Protein AF-A0A0A0B5K7-F1 (afdb_monomer)

Sequence (157 aa):
EVAATLAGAPSGGAPVLGRLDVALADTRVRDAVLVSLVPGPQDLPERSLREAPGATDALVAEAVAGIVDQHRGVVPPPGLTAAHVTVLERVVGHGRRGAQAPACTLLALLAWWQADGARAGLLLERALTEDPDHRLARILDRTLAVAMPPGWVRRAG

pLDDT: mean 85.67, std 14.5, range [34.53, 98.19]

Foldseek 3Di:
DDPDDPPPDPPPPLVVLAVVLVQLVDPLLLLLLLLQQFDDDNCLSVCSVPDDPPPCVVVSVLRVCCWAAQVNDDQRDVVSLVSLLVSLVVSLVSYDQLRNLSSLLSNLSSCQSNVNLVSSQVSLVSSCVNPVPSPSSVVVNVCVVVPRGINPVSNVD

Structure (mmCIF, N/CA/C/O backbone):
data_AF-A0A0A0B5K7-F1
#
_entry.id   AF-A0A0A0B5K7-F1
#
loop_
_atom_site.group_PDB
_atom_site.id
_atom_site.type_symbol
_atom_site.label_atom_id
_atom_site.label_alt_id
_atom_site.label_comp_id
_atom_site.label_asym_id
_atom_site.label_entity_id
_atom_site.label_seq_id
_atom_site.pdbx_PDB_ins_code
_atom_site.Cartn_x
_atom_site.Cartn_y
_atom_site.Cartn_z
_atom_site.occupancy
_atom_site.B_iso_or_equiv
_atom_site.auth_seq_id
_atom_site.auth_comp_id
_atom_site.auth_asym_id
_atom_site.auth_atom_id
_atom_site.pdbx_PDB_model_num
ATOM 1 N N . GLU A 1 1 ? 30.903 -7.386 -2.330 1.00 39.19 1 GLU A N 1
ATOM 2 C CA . GLU A 1 1 ? 30.757 -7.996 -0.997 1.00 39.19 1 GLU A CA 1
ATOM 3 C C . GLU A 1 1 ? 30.245 -6.942 -0.019 1.00 39.19 1 GLU A C 1
ATOM 5 O O . GLU A 1 1 ? 31.047 -6.202 0.517 1.00 39.19 1 GLU A O 1
ATOM 10 N N . VAL A 1 2 ? 28.921 -6.806 0.136 1.00 34.53 2 VAL A N 1
ATOM 11 C CA . VAL A 1 2 ? 28.288 -6.140 1.295 1.00 34.53 2 VAL A CA 1
ATOM 12 C C . VAL A 1 2 ? 26.911 -6.784 1.486 1.00 34.53 2 VAL A C 1
ATOM 14 O O . VAL A 1 2 ? 25.894 -6.305 0.995 1.00 34.53 2 VAL A O 1
ATOM 17 N N . ALA A 1 3 ? 26.910 -7.933 2.154 1.00 37.84 3 ALA A N 1
ATOM 18 C CA . ALA A 1 3 ? 25.731 -8.586 2.709 1.00 37.84 3 ALA A CA 1
ATOM 19 C C . ALA A 1 3 ? 25.881 -8.566 4.237 1.00 37.84 3 ALA A C 1
ATOM 21 O O . ALA A 1 3 ? 26.281 -9.553 4.837 1.00 37.84 3 ALA A O 1
ATOM 22 N N . ALA A 1 4 ? 25.658 -7.402 4.845 1.00 37.59 4 ALA A N 1
ATOM 23 C CA . ALA A 1 4 ? 25.545 -7.193 6.291 1.00 37.59 4 ALA A CA 1
ATOM 24 C C . ALA A 1 4 ? 25.114 -5.729 6.474 1.00 37.59 4 ALA A C 1
ATOM 26 O O . ALA A 1 4 ? 25.887 -4.817 6.215 1.00 37.59 4 ALA A O 1
ATOM 27 N N . THR A 1 5 ? 23.868 -5.404 6.813 1.00 36.66 5 THR A N 1
ATOM 28 C CA . THR A 1 5 ? 23.357 -5.521 8.182 1.00 36.66 5 THR A CA 1
ATOM 29 C C . THR A 1 5 ? 21.830 -5.353 8.152 1.00 36.66 5 THR A C 1
ATOM 31 O O . THR A 1 5 ? 21.328 -4.237 8.150 1.00 36.66 5 THR A O 1
ATOM 34 N N . LEU A 1 6 ? 21.076 -6.457 8.152 1.00 41.25 6 LEU A N 1
ATOM 35 C CA . LEU A 1 6 ? 19.679 -6.477 8.635 1.00 41.25 6 LEU A CA 1
ATOM 36 C C . LEU A 1 6 ? 19.605 -7.052 10.066 1.00 41.25 6 LEU A C 1
ATOM 38 O O . LEU A 1 6 ? 18.544 -7.441 10.553 1.00 41.25 6 LEU A O 1
ATOM 42 N N . ALA A 1 7 ? 20.750 -7.108 10.756 1.00 35.59 7 ALA A N 1
ATOM 43 C CA . ALA A 1 7 ? 20.864 -7.539 12.142 1.00 35.59 7 ALA A CA 1
ATOM 44 C C . ALA A 1 7 ? 20.449 -6.393 13.072 1.00 35.59 7 ALA A C 1
ATOM 46 O O . ALA A 1 7 ? 21.265 -5.592 13.517 1.00 35.59 7 ALA A O 1
ATOM 47 N N . GLY A 1 8 ? 19.146 -6.315 13.315 1.00 35.50 8 GLY A N 1
ATOM 48 C CA . GLY A 1 8 ? 18.552 -5.365 14.245 1.00 35.50 8 GLY A CA 1
ATOM 49 C C . GLY A 1 8 ? 17.119 -5.035 13.875 1.00 35.50 8 GLY A C 1
ATOM 50 O O . GLY A 1 8 ? 16.768 -3.863 13.816 1.00 35.50 8 GLY A O 1
ATOM 51 N N . ALA A 1 9 ? 16.280 -6.038 13.591 1.00 42.12 9 ALA A N 1
ATOM 52 C CA . ALA A 1 9 ? 14.846 -5.788 13.556 1.00 42.12 9 ALA A CA 1
ATOM 53 C C . ALA A 1 9 ? 14.468 -5.209 14.926 1.00 42.12 9 ALA A C 1
ATOM 55 O O . ALA A 1 9 ? 14.672 -5.905 15.927 1.00 42.12 9 ALA A O 1
ATOM 56 N N . PRO A 1 10 ? 13.939 -3.975 15.031 1.00 46.66 10 PRO A N 1
ATOM 57 C CA . PRO A 1 10 ? 13.339 -3.568 16.277 1.00 46.66 10 PRO A CA 1
ATOM 58 C C . PRO A 1 10 ? 12.198 -4.557 16.508 1.00 46.66 10 PRO A C 1
ATOM 60 O O . PRO A 1 10 ? 11.175 -4.554 15.818 1.00 46.66 10 PRO A O 1
ATOM 63 N N . SER A 1 11 ? 12.362 -5.435 17.492 1.00 56.41 11 SER A N 1
ATOM 64 C CA . SER A 1 11 ? 11.254 -5.999 18.248 1.00 56.41 11 SER A CA 1
ATOM 65 C C . SER A 1 11 ? 10.593 -4.830 18.975 1.00 56.41 11 SER A C 1
ATOM 67 O O . SER A 1 11 ? 10.721 -4.669 20.186 1.00 56.41 11 SER A O 1
ATOM 69 N N . GLY A 1 12 ? 10.000 -3.917 18.203 1.00 57.38 12 GLY A N 1
ATOM 70 C CA . GLY A 1 12 ? 9.342 -2.740 18.713 1.00 57.38 12 GLY A CA 1
ATOM 71 C C . GLY A 1 12 ? 8.202 -3.242 19.569 1.00 57.38 12 GLY A C 1
ATOM 72 O O . GLY A 1 12 ? 7.264 -3.839 19.046 1.00 57.38 12 GLY A O 1
ATOM 73 N N . GLY A 1 13 ? 8.310 -3.056 20.883 1.00 76.75 13 GLY A N 1
ATOM 74 C CA . GLY A 1 13 ? 7.211 -3.361 21.787 1.00 76.75 13 GLY A CA 1
ATOM 75 C C . GLY A 1 13 ? 5.939 -2.630 21.347 1.00 76.75 13 GLY A C 1
ATOM 76 O O . GLY A 1 13 ? 5.993 -1.692 20.546 1.00 76.75 13 GLY A O 1
ATOM 77 N N . ALA A 1 14 ? 4.794 -3.015 21.912 1.00 80.75 14 ALA A N 1
ATOM 78 C CA . ALA A 1 14 ? 3.488 -2.428 21.594 1.00 80.75 14 ALA A CA 1
ATOM 79 C C . ALA A 1 14 ? 3.472 -0.881 21.437 1.00 80.75 14 ALA A C 1
ATOM 81 O O . ALA A 1 14 ? 2.816 -0.400 20.512 1.00 80.75 14 ALA A O 1
ATOM 82 N N . PRO A 1 15 ? 4.234 -0.076 22.218 1.00 86.81 15 PRO A N 1
ATOM 83 C CA . PRO A 1 15 ? 4.290 1.378 22.024 1.00 86.81 15 PRO A CA 1
ATOM 84 C C . PRO A 1 15 ? 4.892 1.838 20.687 1.00 86.81 15 PRO A C 1
ATOM 86 O O . PRO A 1 15 ? 4.510 2.883 20.164 1.00 86.81 15 PRO A O 1
ATOM 89 N N . VAL A 1 16 ? 5.854 1.102 20.123 1.00 89.31 16 VAL A N 1
ATOM 90 C CA . VAL A 1 16 ? 6.439 1.430 18.812 1.00 89.31 16 VAL A CA 1
ATOM 91 C C . VAL A 1 16 ? 5.417 1.172 17.713 1.00 89.3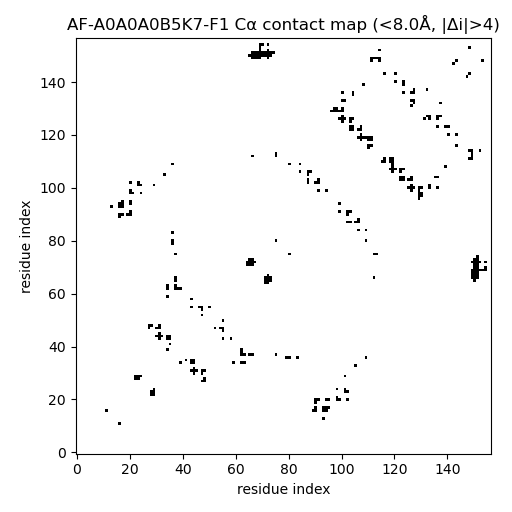1 16 VAL A C 1
ATOM 93 O O . VAL A 1 16 ? 5.182 2.053 16.892 1.00 89.31 16 VAL A O 1
ATOM 96 N N . LEU A 1 17 ? 4.762 0.010 17.742 1.00 88.25 17 LEU A N 1
ATOM 97 C CA . LEU A 1 17 ? 3.738 -0.348 16.759 1.00 88.25 17 LEU A CA 1
ATOM 98 C C . LEU A 1 17 ? 2.548 0.615 16.814 1.00 88.25 17 LEU A C 1
ATOM 100 O O . LEU A 1 17 ? 2.088 1.071 15.774 1.00 88.25 17 LEU A O 1
ATOM 104 N N . GLY A 1 18 ? 2.124 1.018 18.016 1.00 87.62 18 GLY A N 1
ATOM 105 C CA . GLY A 1 18 ? 1.075 2.022 18.181 1.00 87.62 18 GLY A CA 1
ATOM 106 C C . GLY A 1 18 ? 1.459 3.413 17.664 1.00 87.62 18 GLY A C 1
ATOM 107 O O . GLY A 1 18 ? 0.597 4.129 17.164 1.00 87.62 18 GLY A O 1
ATOM 108 N N . ARG A 1 19 ? 2.738 3.810 17.752 1.00 90.75 19 ARG A N 1
ATOM 109 C CA . ARG A 1 19 ? 3.215 5.068 17.148 1.00 90.75 19 ARG A CA 1
ATOM 110 C C . ARG A 1 19 ? 3.254 4.992 15.628 1.00 90.75 19 ARG A C 1
ATOM 112 O O . ARG A 1 19 ? 2.901 5.974 14.989 1.00 90.75 19 ARG A O 1
ATOM 119 N N . LEU A 1 20 ? 3.654 3.852 15.066 1.00 90.94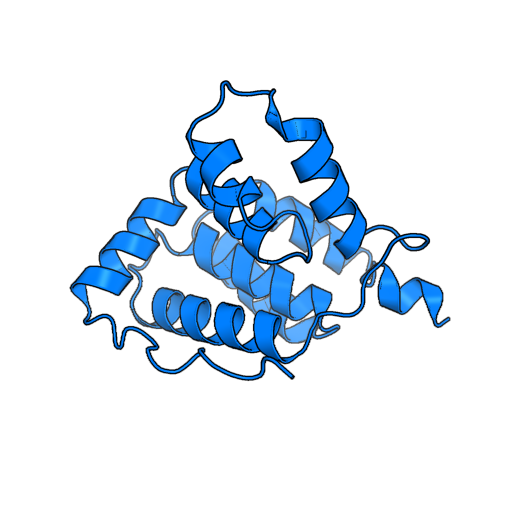 20 LEU A N 1
ATOM 120 C CA . LEU A 1 20 ? 3.635 3.640 13.618 1.00 90.94 20 LEU A CA 1
ATOM 121 C C . LEU A 1 20 ? 2.206 3.699 13.066 1.00 90.94 20 LEU A C 1
ATOM 123 O O . LEU A 1 20 ? 1.976 4.420 12.105 1.00 90.94 20 LEU A O 1
ATOM 127 N N . ASP A 1 21 ? 1.254 3.021 13.711 1.00 90.69 21 ASP A N 1
ATOM 128 C CA . ASP A 1 21 ? -0.170 3.042 13.336 1.00 90.69 21 ASP A CA 1
ATOM 129 C C . ASP A 1 21 ? -0.715 4.480 13.279 1.00 90.69 21 ASP A C 1
ATOM 131 O O . ASP A 1 21 ? -1.266 4.911 12.270 1.00 90.69 21 ASP A O 1
ATOM 135 N N . VAL A 1 22 ? -0.448 5.273 14.325 1.00 92.12 22 VAL A N 1
ATOM 136 C CA . VAL A 1 22 ? -0.840 6.692 14.376 1.00 92.12 22 VAL A CA 1
ATOM 137 C C . VAL A 1 22 ? -0.131 7.521 13.304 1.00 92.12 22 VAL A C 1
ATOM 139 O O . VAL A 1 22 ? -0.758 8.364 12.671 1.00 92.12 22 VAL A O 1
ATOM 142 N N . ALA A 1 2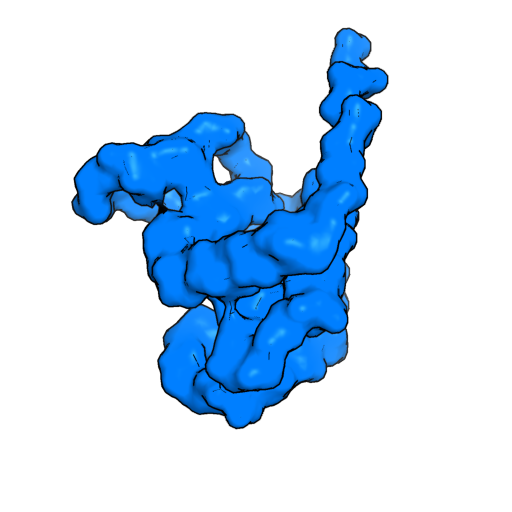3 ? 1.168 7.305 13.091 1.00 92.75 23 ALA A N 1
ATOM 143 C CA . ALA A 1 23 ? 1.941 8.081 12.127 1.00 92.75 23 ALA A CA 1
ATOM 144 C C . ALA A 1 23 ? 1.476 7.842 10.681 1.00 92.75 23 ALA A C 1
ATOM 146 O O . ALA A 1 23 ? 1.471 8.777 9.889 1.00 92.75 23 ALA A O 1
ATOM 147 N N . LEU A 1 24 ? 1.026 6.628 10.344 1.00 93.75 24 LEU A N 1
ATOM 148 C CA . LEU A 1 24 ? 0.521 6.295 9.007 1.00 93.75 24 LEU A CA 1
ATOM 149 C C . LEU A 1 24 ? -0.795 7.002 8.640 1.00 93.75 24 LEU A C 1
ATOM 151 O O . LEU A 1 24 ? -1.167 7.015 7.464 1.00 93.75 24 LEU A O 1
ATOM 155 N N . ALA A 1 25 ? -1.496 7.602 9.606 1.00 91.19 25 ALA A N 1
ATOM 156 C CA . ALA A 1 25 ? -2.644 8.461 9.326 1.00 91.19 25 ALA A CA 1
ATOM 157 C C . ALA A 1 25 ? -2.234 9.785 8.648 1.00 91.19 25 ALA A C 1
ATOM 159 O O . ALA A 1 25 ? -3.028 10.374 7.912 1.00 91.19 25 ALA A O 1
ATOM 160 N N . ASP A 1 26 ? -0.995 10.245 8.852 1.00 92.19 26 ASP A N 1
ATOM 161 C CA . ASP A 1 26 ? -0.454 11.413 8.160 1.00 92.19 26 ASP A CA 1
ATOM 162 C C . ASP A 1 26 ? -0.106 11.057 6.706 1.00 92.19 26 ASP A C 1
ATOM 164 O O . ASP A 1 26 ? 0.617 10.099 6.428 1.00 92.19 26 ASP A O 1
ATOM 168 N N . THR A 1 27 ? -0.614 11.845 5.754 1.00 88.38 27 THR A N 1
ATOM 169 C CA . THR A 1 27 ? -0.415 11.570 4.323 1.00 88.38 27 THR A CA 1
ATOM 170 C C . THR A 1 27 ? 1.050 11.695 3.905 1.00 88.38 27 THR A C 1
ATOM 172 O O . THR A 1 27 ? 1.506 10.879 3.114 1.00 88.38 27 THR A O 1
ATOM 175 N N . ARG A 1 28 ? 1.819 12.637 4.465 1.00 88.50 28 ARG A N 1
ATOM 176 C CA . ARG A 1 28 ? 3.241 12.798 4.122 1.00 88.50 28 ARG A CA 1
ATOM 177 C C . ARG A 1 28 ? 4.060 11.624 4.645 1.00 88.50 28 ARG A C 1
ATOM 179 O O . ARG A 1 28 ? 4.931 11.131 3.937 1.00 88.50 28 ARG A O 1
ATOM 186 N N . VAL A 1 29 ? 3.756 11.144 5.854 1.00 92.00 29 VAL A N 1
ATOM 187 C CA . VAL A 1 29 ? 4.386 9.934 6.411 1.00 92.00 29 VAL A CA 1
ATOM 188 C C . VAL A 1 29 ? 4.021 8.706 5.592 1.00 92.00 29 VAL A C 1
ATOM 190 O O . VAL A 1 29 ? 4.904 7.933 5.226 1.00 92.00 29 VAL A O 1
ATOM 193 N N . ARG A 1 30 ? 2.741 8.531 5.263 1.00 91.06 30 ARG A N 1
ATOM 194 C CA . ARG A 1 30 ? 2.280 7.410 4.441 1.00 91.06 30 ARG A CA 1
ATOM 195 C C . ARG A 1 30 ? 2.943 7.401 3.067 1.00 91.06 30 ARG A C 1
ATOM 197 O O . ARG A 1 30 ? 3.374 6.342 2.625 1.00 91.06 30 ARG A O 1
ATOM 204 N N . ASP A 1 31 ? 3.038 8.553 2.413 1.00 87.50 31 ASP A N 1
ATOM 205 C CA . ASP A 1 31 ? 3.638 8.662 1.085 1.00 87.50 31 ASP A CA 1
ATOM 206 C C . ASP A 1 31 ? 5.156 8.424 1.152 1.00 87.50 31 ASP A C 1
ATOM 208 O O . ASP A 1 31 ? 5.700 7.714 0.310 1.00 87.50 31 ASP A O 1
ATOM 212 N N . ALA A 1 32 ? 5.835 8.900 2.203 1.00 90.56 32 ALA A N 1
ATOM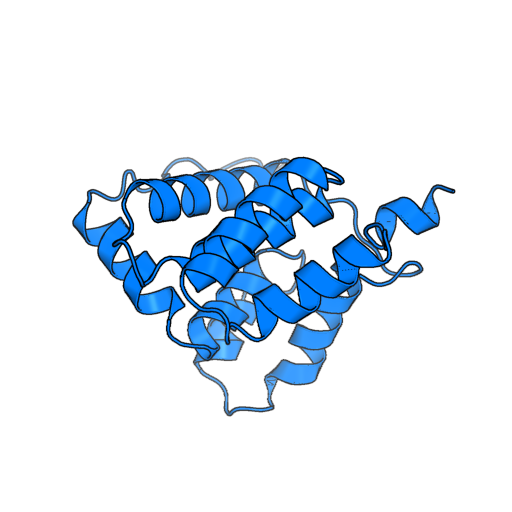 213 C CA . ALA A 1 32 ? 7.241 8.572 2.446 1.00 90.56 32 ALA A CA 1
ATOM 214 C C . ALA A 1 32 ? 7.458 7.059 2.641 1.00 90.56 32 ALA A C 1
ATOM 216 O O . ALA A 1 32 ? 8.388 6.493 2.066 1.00 90.56 32 ALA A O 1
ATOM 217 N N . VAL A 1 33 ? 6.578 6.386 3.393 1.00 91.75 33 VAL A N 1
ATOM 218 C CA . VAL A 1 33 ? 6.612 4.921 3.538 1.00 91.75 33 VAL A CA 1
ATOM 219 C C . VAL A 1 33 ? 6.334 4.237 2.203 1.00 91.75 33 VAL A C 1
ATOM 221 O O . VAL A 1 33 ? 7.045 3.307 1.855 1.00 91.75 33 VAL A O 1
ATOM 224 N N . LEU A 1 34 ? 5.347 4.693 1.427 1.00 89.31 34 LEU A N 1
ATOM 225 C CA . LEU A 1 34 ? 5.045 4.135 0.105 1.00 89.31 34 LEU A CA 1
ATOM 226 C C . LEU A 1 34 ? 6.276 4.171 -0.804 1.00 89.31 34 LEU A C 1
ATOM 228 O O . LEU A 1 34 ? 6.582 3.182 -1.467 1.00 89.31 34 LEU A O 1
ATOM 232 N N . VAL A 1 35 ? 7.002 5.286 -0.808 1.00 88.81 35 VAL A N 1
ATOM 233 C CA . VAL A 1 35 ? 8.206 5.441 -1.625 1.00 88.81 35 VAL A CA 1
ATOM 234 C C . 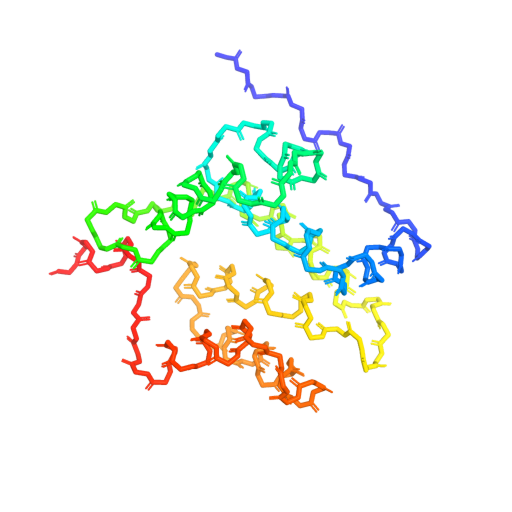VAL A 1 35 ? 9.368 4.594 -1.102 1.00 88.81 35 VAL A C 1
ATOM 236 O O . VAL A 1 35 ? 10.157 4.107 -1.907 1.00 88.81 35 VAL A O 1
ATOM 239 N N . SER A 1 36 ? 9.442 4.321 0.206 1.00 89.38 36 SER A N 1
ATOM 240 C CA . SER A 1 36 ? 10.442 3.396 0.761 1.00 89.38 36 SER A CA 1
ATOM 241 C C . SER A 1 36 ? 10.223 1.938 0.336 1.00 89.38 36 SER A C 1
ATOM 243 O O . SER A 1 36 ? 11.150 1.132 0.419 1.00 89.38 36 SER A O 1
ATOM 245 N N . LEU A 1 37 ? 9.013 1.580 -0.117 1.00 86.12 37 LEU A N 1
ATOM 246 C CA . LEU A 1 37 ? 8.705 0.230 -0.602 1.00 86.12 37 LEU A CA 1
ATOM 247 C C . LEU A 1 37 ? 9.373 -0.069 -1.949 1.00 86.12 37 LEU A C 1
ATOM 249 O O . LEU A 1 37 ? 9.601 -1.235 -2.268 1.00 86.12 37 LEU A O 1
ATOM 253 N N . VAL A 1 38 ? 9.671 0.961 -2.744 1.00 81.94 38 VAL A N 1
ATOM 254 C CA . VAL A 1 38 ? 10.189 0.818 -4.109 1.00 81.94 38 VAL A CA 1
ATOM 255 C C . VAL A 1 38 ? 11.698 1.059 -4.130 1.00 81.94 38 VAL A C 1
ATOM 257 O O . VAL A 1 38 ? 12.184 1.970 -3.461 1.00 81.94 38 VAL A O 1
ATOM 260 N N . PRO A 1 39 ? 12.474 0.296 -4.920 1.00 79.06 39 PRO A N 1
ATOM 261 C CA . PRO A 1 39 ? 13.857 0.642 -5.219 1.00 79.06 39 PRO A CA 1
ATOM 262 C C . PRO A 1 39 ? 13.992 2.088 -5.711 1.00 79.06 39 PRO A C 1
ATOM 264 O O . PRO A 1 39 ? 13.384 2.475 -6.706 1.00 79.06 39 PRO A O 1
ATOM 267 N N . GLY A 1 40 ? 14.824 2.875 -5.035 1.00 77.75 40 GLY A N 1
ATOM 268 C CA . GLY A 1 40 ? 15.035 4.284 -5.350 1.00 77.75 40 GLY A CA 1
ATOM 269 C C . GLY A 1 40 ? 16.154 4.906 -4.512 1.00 77.75 40 GLY A C 1
ATOM 270 O O . GLY A 1 40 ? 16.826 4.192 -3.751 1.00 77.75 40 GLY A O 1
ATOM 271 N N . PRO A 1 41 ? 16.384 6.227 -4.650 1.00 77.69 41 PRO A N 1
ATOM 272 C CA . PRO A 1 41 ? 17.334 6.948 -3.810 1.00 77.69 41 PRO A CA 1
ATOM 273 C C . PRO A 1 41 ? 17.015 6.710 -2.333 1.00 77.69 41 PRO A C 1
ATOM 275 O O . PRO A 1 41 ? 15.872 6.862 -1.908 1.00 77.69 41 PRO A O 1
ATOM 278 N N . GLN A 1 42 ? 18.020 6.291 -1.562 1.00 77.25 42 GLN A N 1
ATOM 279 C CA . GLN A 1 42 ? 17.818 5.821 -0.186 1.00 77.25 42 GLN A CA 1
ATOM 280 C C . GLN A 1 42 ? 17.333 6.919 0.764 1.00 77.25 42 GLN A C 1
ATOM 282 O O . GLN A 1 42 ? 16.743 6.608 1.786 1.00 77.25 42 GLN A O 1
ATOM 287 N N . ASP A 1 43 ? 17.574 8.182 0.420 1.00 87.12 43 ASP A N 1
ATOM 288 C CA . ASP A 1 43 ? 17.185 9.364 1.186 1.00 87.12 43 ASP A CA 1
ATOM 289 C C . ASP A 1 43 ? 15.838 9.961 0.751 1.00 87.12 43 ASP A C 1
ATOM 291 O O . ASP A 1 43 ? 15.394 10.969 1.307 1.00 87.12 43 ASP A O 1
ATOM 295 N N . LEU A 1 44 ? 15.195 9.388 -0.273 1.00 83.69 44 LEU A N 1
ATOM 296 C CA . LEU A 1 44 ? 13.951 9.914 -0.822 1.00 83.69 44 LEU A CA 1
ATOM 297 C C . LEU A 1 44 ? 12.809 9.949 0.212 1.00 83.69 44 LEU A C 1
ATOM 299 O O . LEU A 1 44 ? 12.163 10.995 0.297 1.00 83.69 44 LEU A O 1
ATOM 303 N N . PRO A 1 45 ? 12.579 8.910 1.044 1.00 86.31 45 PRO A N 1
ATOM 304 C CA . PRO A 1 45 ? 11.566 8.973 2.099 1.00 86.31 45 PRO A CA 1
ATOM 305 C C . PRO A 1 45 ? 11.785 10.147 3.066 1.00 86.31 45 PRO A C 1
ATOM 307 O O . PRO A 1 45 ? 10.862 10.912 3.345 1.00 86.31 45 PRO A O 1
ATOM 310 N N . GLU A 1 46 ? 13.014 10.351 3.547 1.00 89.19 46 GLU A N 1
ATOM 311 C CA . GLU A 1 46 ? 13.356 11.440 4.466 1.00 89.19 46 GLU A CA 1
ATOM 312 C C . GLU A 1 46 ? 13.227 12.811 3.801 1.00 89.19 46 GLU A C 1
ATOM 314 O O . GLU A 1 46 ? 12.796 13.778 4.437 1.00 89.19 46 GLU A O 1
ATOM 319 N N . ARG A 1 47 ? 13.589 12.913 2.521 1.00 86.38 47 ARG A N 1
ATOM 320 C CA . ARG A 1 47 ? 13.441 14.140 1.734 1.00 86.38 47 ARG A CA 1
ATOM 321 C C . ARG A 1 47 ? 11.978 14.499 1.515 1.00 86.38 47 ARG A C 1
ATOM 323 O O . ARG A 1 47 ? 11.623 15.655 1.730 1.00 86.38 47 ARG A O 1
ATOM 330 N N . SER A 1 48 ? 11.115 13.532 1.206 1.00 85.44 48 SER A N 1
ATOM 331 C CA . SER A 1 48 ? 9.670 13.760 1.060 1.00 85.44 48 SER A CA 1
ATOM 332 C C . SER A 1 48 ? 9.017 14.313 2.335 1.00 85.44 48 SER A C 1
ATOM 334 O O . SER A 1 48 ? 8.026 15.044 2.257 1.00 85.44 48 SER A O 1
ATOM 336 N N . LEU A 1 49 ? 9.598 14.031 3.506 1.00 88.25 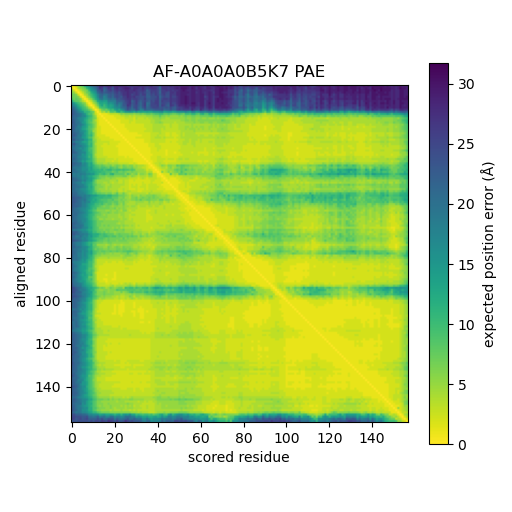49 LEU A N 1
ATOM 337 C CA . LEU A 1 49 ? 9.156 14.584 4.789 1.00 88.25 49 LEU A CA 1
ATOM 338 C C . LEU A 1 49 ? 9.685 15.998 5.067 1.00 88.25 49 LEU A C 1
ATOM 340 O O . LEU A 1 49 ? 8.970 16.810 5.655 1.00 88.25 49 LEU A O 1
ATOM 344 N N . ARG A 1 50 ? 10.937 16.291 4.692 1.00 89.12 50 ARG A N 1
ATOM 345 C CA . ARG A 1 50 ? 11.612 17.563 5.017 1.00 89.12 50 ARG A CA 1
ATOM 346 C C . ARG A 1 50 ? 11.347 18.670 4.005 1.00 89.12 50 ARG A C 1
ATOM 348 O O . ARG A 1 50 ? 11.274 19.835 4.386 1.00 89.12 50 ARG A O 1
ATOM 355 N N . GLU A 1 51 ? 11.274 18.321 2.727 1.00 87.31 51 GLU A N 1
ATOM 356 C CA . GLU A 1 51 ? 11.155 19.290 1.643 1.00 87.31 51 GLU A CA 1
ATOM 357 C C . GLU A 1 51 ? 9.729 19.860 1.552 1.00 87.31 51 GLU A C 1
ATOM 359 O O . GLU A 1 51 ? 8.776 19.351 2.153 1.00 87.31 51 GLU A O 1
ATOM 364 N N . ALA A 1 52 ? 9.570 20.964 0.819 1.00 84.50 52 ALA A N 1
ATOM 365 C CA . ALA A 1 52 ? 8.257 21.553 0.585 1.00 84.50 52 ALA A CA 1
ATOM 366 C C . ALA A 1 52 ? 7.351 20.577 -0.198 1.00 84.50 52 ALA A C 1
ATOM 368 O O . ALA A 1 52 ? 7.855 19.793 -1.010 1.00 84.50 52 ALA A O 1
ATOM 369 N N . PRO A 1 53 ? 6.019 20.618 0.001 1.00 80.81 53 PRO A N 1
ATOM 370 C CA . PRO A 1 53 ? 5.086 19.882 -0.853 1.00 80.81 53 PRO A CA 1
ATOM 371 C C . PRO A 1 53 ? 5.366 20.174 -2.334 1.00 80.81 53 PRO A C 1
ATOM 373 O O . PRO A 1 53 ? 5.598 21.330 -2.688 1.00 80.81 53 PRO A O 1
ATOM 376 N N . GLY A 1 54 ? 5.383 19.152 -3.191 1.00 79.25 54 GLY A N 1
ATOM 377 C CA . GLY A 1 54 ? 5.718 19.310 -4.609 1.00 79.25 54 GLY A CA 1
ATOM 378 C C . GLY A 1 54 ? 7.180 19.026 -4.965 1.00 79.25 54 GLY A C 1
ATOM 379 O O . GLY A 1 54 ? 7.473 18.603 -6.081 1.00 79.25 54 GLY A O 1
ATOM 380 N N . ALA A 1 55 ? 8.121 19.233 -4.035 1.00 84.50 55 ALA A N 1
ATOM 381 C CA . ALA A 1 55 ? 9.556 19.199 -4.344 1.00 84.50 55 ALA A CA 1
ATOM 382 C C . ALA A 1 55 ? 10.072 17.803 -4.742 1.00 84.50 55 ALA A C 1
ATOM 384 O O . ALA A 1 55 ? 11.002 17.685 -5.539 1.00 84.50 55 ALA A O 1
ATOM 385 N N . THR A 1 56 ? 9.439 16.745 -4.225 1.00 83.38 56 THR A N 1
ATOM 386 C CA . THR A 1 56 ? 9.803 15.347 -4.518 1.00 83.38 56 THR A CA 1
ATOM 387 C C . THR A 1 56 ? 8.811 14.641 -5.442 1.00 83.38 56 THR A C 1
ATOM 389 O O . THR A 1 56 ? 9.019 13.470 -5.753 1.00 83.38 56 THR A O 1
ATOM 392 N N . ASP A 1 57 ? 7.780 15.328 -5.948 1.00 84.00 57 ASP A N 1
ATOM 393 C CA . ASP A 1 57 ? 6.665 14.708 -6.682 1.00 84.00 57 ASP A CA 1
ATOM 394 C C . ASP A 1 57 ? 7.126 13.903 -7.899 1.00 84.00 57 ASP A C 1
ATOM 396 O O . ASP A 1 57 ? 6.629 12.806 -8.140 1.00 84.00 57 ASP A O 1
ATOM 400 N N . ALA A 1 58 ? 8.118 14.403 -8.642 1.00 84.69 58 ALA A N 1
ATOM 401 C CA . ALA A 1 58 ? 8.672 13.690 -9.792 1.00 84.69 58 ALA A CA 1
ATOM 402 C C . ALA A 1 58 ? 9.342 12.363 -9.390 1.00 84.69 58 ALA A C 1
ATOM 404 O O . ALA A 1 58 ? 9.201 11.361 -10.086 1.00 84.69 58 ALA A O 1
ATOM 405 N N . LEU A 1 59 ? 10.039 12.340 -8.252 1.00 82.62 59 LEU A N 1
ATOM 406 C CA . LEU A 1 59 ? 10.702 11.143 -7.731 1.00 82.62 59 LEU A CA 1
ATOM 407 C C . LEU A 1 59 ? 9.689 10.153 -7.140 1.00 82.62 59 LEU A C 1
ATOM 409 O O . LEU A 1 59 ? 9.826 8.946 -7.321 1.00 82.62 59 LEU A O 1
ATOM 413 N N . VAL A 1 60 ? 8.642 10.659 -6.484 1.00 80.69 60 VAL A N 1
ATOM 414 C CA . VAL A 1 60 ? 7.511 9.853 -5.999 1.00 80.69 60 VAL A CA 1
ATOM 415 C C . VAL A 1 60 ? 6.781 9.208 -7.181 1.00 80.69 60 VAL A C 1
ATOM 417 O O . VAL A 1 60 ? 6.515 8.008 -7.166 1.00 80.69 60 VAL A O 1
ATOM 420 N N . ALA A 1 61 ? 6.491 9.983 -8.229 1.00 84.00 61 ALA A N 1
ATOM 421 C CA . ALA A 1 61 ? 5.844 9.493 -9.442 1.00 84.00 61 ALA A CA 1
ATOM 422 C C . ALA A 1 61 ? 6.692 8.426 -10.148 1.00 84.00 61 ALA A C 1
ATOM 424 O O . ALA A 1 61 ? 6.153 7.417 -10.600 1.00 84.00 61 ALA A O 1
ATOM 425 N N . GLU A 1 62 ? 8.011 8.613 -10.192 1.00 85.75 62 GLU A N 1
ATOM 426 C CA . GLU A 1 62 ? 8.960 7.631 -10.717 1.00 85.75 62 GLU A CA 1
ATOM 427 C C . GLU A 1 62 ? 8.932 6.316 -9.919 1.00 85.75 62 GLU A C 1
ATOM 429 O O . GLU A 1 62 ? 8.822 5.240 -10.506 1.00 85.75 62 GLU A O 1
ATOM 434 N N . ALA A 1 63 ? 8.943 6.391 -8.585 1.00 85.25 63 ALA A N 1
ATOM 435 C CA . ALA A 1 63 ? 8.823 5.214 -7.726 1.00 85.25 63 ALA A CA 1
ATOM 436 C C . ALA A 1 63 ? 7.497 4.470 -7.967 1.00 85.25 63 ALA A C 1
ATOM 438 O O . ALA A 1 63 ? 7.480 3.257 -8.176 1.00 85.25 63 ALA A O 1
ATOM 439 N N . VAL A 1 64 ? 6.374 5.190 -8.024 1.00 83.75 64 VAL A N 1
ATOM 440 C CA . VAL A 1 64 ? 5.063 4.590 -8.323 1.00 83.75 64 VAL A CA 1
ATOM 441 C C . VAL A 1 64 ? 5.050 3.942 -9.710 1.00 83.75 64 VAL A C 1
ATOM 443 O O . VAL A 1 64 ? 4.540 2.828 -9.855 1.00 83.75 64 VAL A O 1
ATOM 446 N N . ALA A 1 65 ? 5.642 4.588 -10.720 1.00 86.25 65 ALA A N 1
ATOM 447 C CA . ALA A 1 65 ? 5.762 4.031 -12.066 1.00 86.25 65 ALA A CA 1
ATOM 448 C C . ALA A 1 65 ? 6.525 2.696 -12.063 1.00 86.25 65 ALA A C 1
ATOM 450 O O . ALA A 1 65 ? 6.112 1.766 -12.751 1.00 86.25 65 ALA A O 1
ATOM 451 N N . GLY A 1 66 ? 7.553 2.549 -11.222 1.00 87.44 66 GLY A N 1
ATOM 452 C CA . GLY A 1 66 ? 8.266 1.282 -11.027 1.00 87.44 66 GLY A CA 1
ATOM 453 C C . GLY A 1 66 ? 7.387 0.119 -10.542 1.00 87.44 66 GLY A C 1
ATOM 454 O O . GLY A 1 66 ? 7.741 -1.040 -10.751 1.00 87.44 66 GLY A O 1
ATOM 455 N N . ILE A 1 67 ? 6.224 0.394 -9.944 1.00 87.69 67 ILE A N 1
ATOM 456 C CA . ILE A 1 67 ? 5.250 -0.631 -9.541 1.00 87.69 67 ILE A CA 1
ATOM 457 C C . ILE A 1 67 ? 4.226 -0.885 -10.662 1.00 87.69 67 ILE A C 1
ATOM 459 O O . ILE A 1 67 ? 3.940 -2.036 -11.012 1.00 87.69 67 ILE A O 1
ATOM 463 N N . VAL A 1 68 ? 3.632 0.183 -11.207 1.00 85.62 68 VAL A N 1
ATOM 464 C CA . VAL A 1 68 ? 2.406 0.087 -12.025 1.00 85.62 68 VAL A CA 1
ATOM 465 C C . VAL A 1 68 ? 2.649 0.056 -13.533 1.00 85.62 68 VAL A C 1
ATOM 467 O O . VAL A 1 68 ? 1.818 -0.490 -14.263 1.00 85.62 68 VAL A O 1
ATOM 470 N N . ASP A 1 69 ? 3.745 0.638 -14.021 1.00 86.31 69 ASP A N 1
ATOM 471 C CA . ASP A 1 69 ? 4.026 0.808 -15.449 1.00 86.31 69 ASP A CA 1
ATOM 472 C C . ASP A 1 69 ? 4.584 -0.484 -16.066 1.00 86.31 69 ASP A C 1
ATOM 474 O O . ASP A 1 69 ? 5.458 -1.130 -15.500 1.00 86.31 69 ASP A O 1
ATOM 478 N N . GLN A 1 70 ? 4.099 -0.886 -17.243 1.00 84.62 70 GLN A N 1
ATOM 479 C CA . GLN A 1 70 ? 4.518 -2.152 -17.872 1.00 84.62 70 GLN A CA 1
ATOM 480 C C . GLN A 1 70 ? 5.909 -2.112 -18.498 1.00 84.62 70 GLN A C 1
ATOM 482 O O . GLN A 1 70 ? 6.576 -3.136 -18.622 1.00 84.62 70 GLN A O 1
ATOM 487 N N . HIS A 1 71 ? 6.345 -0.935 -18.932 1.00 84.06 71 HIS A N 1
ATOM 488 C CA . HIS A 1 71 ? 7.640 -0.749 -19.567 1.00 84.06 71 HIS A CA 1
ATOM 489 C C . HIS A 1 71 ? 8.736 -0.568 -18.517 1.00 84.06 71 HIS A C 1
ATOM 491 O O . HIS A 1 71 ? 9.877 -0.967 -18.757 1.00 84.06 71 HIS A O 1
ATOM 497 N N . ARG A 1 72 ? 8.377 -0.014 -17.352 1.00 84.94 72 ARG A N 1
ATOM 498 C CA . ARG A 1 72 ? 9.294 0.318 -16.249 1.00 84.94 72 ARG A CA 1
ATOM 499 C C . ARG A 1 72 ? 9.130 -0.565 -15.011 1.00 84.94 72 ARG A C 1
ATOM 501 O O . ARG A 1 72 ? 9.877 -0.398 -14.053 1.00 84.94 72 ARG A O 1
ATOM 508 N N . GLY A 1 73 ? 8.174 -1.489 -15.031 1.00 86.00 73 GLY A N 1
ATOM 509 C CA . GLY A 1 73 ? 7.816 -2.336 -13.902 1.00 86.00 73 GLY A CA 1
ATOM 510 C C . GLY A 1 73 ? 8.996 -3.148 -13.385 1.00 86.00 73 GLY A C 1
ATOM 511 O O . GLY A 1 73 ? 9.623 -3.905 -14.128 1.00 86.00 73 GLY A O 1
ATOM 512 N N . VAL A 1 74 ? 9.270 -3.009 -12.094 1.00 88.69 74 VAL A N 1
ATOM 513 C CA . VAL A 1 74 ? 10.347 -3.703 -11.392 1.00 88.69 74 VAL A CA 1
ATOM 514 C C . VAL A 1 74 ? 9.766 -4.903 -10.652 1.00 88.69 74 VAL A C 1
ATOM 516 O O . VAL A 1 74 ? 8.706 -4.814 -10.030 1.00 88.69 74 VAL A O 1
ATOM 519 N N . VAL A 1 75 ? 10.465 -6.037 -10.720 1.00 90.00 75 VAL A N 1
ATOM 520 C CA . VAL A 1 75 ? 10.140 -7.220 -9.913 1.00 90.00 75 VAL A CA 1
ATOM 521 C C . VAL A 1 75 ? 10.431 -6.897 -8.438 1.00 90.00 75 VAL A C 1
ATOM 523 O O . VAL A 1 75 ? 11.530 -6.412 -8.155 1.00 90.00 75 VAL A O 1
ATOM 526 N N . PRO A 1 76 ? 9.504 -7.162 -7.495 1.00 88.75 76 PRO A N 1
ATOM 527 C CA . PRO A 1 76 ? 9.703 -6.857 -6.081 1.00 88.75 76 PRO A CA 1
ATOM 528 C C . PRO A 1 76 ? 10.997 -7.499 -5.560 1.00 88.75 76 PRO A C 1
ATOM 530 O O . PRO A 1 76 ? 11.135 -8.725 -5.624 1.00 88.75 76 PRO A O 1
ATOM 533 N N . PRO A 1 77 ? 11.963 -6.724 -5.028 1.00 86.62 77 PRO A N 1
ATOM 534 C CA . PRO A 1 77 ? 13.174 -7.308 -4.470 1.00 86.62 77 PRO A CA 1
ATOM 535 C C . PRO A 1 77 ? 12.803 -8.133 -3.229 1.00 86.62 77 PRO A C 1
ATOM 537 O O . PRO A 1 77 ? 12.247 -7.567 -2.279 1.00 86.62 77 PRO A O 1
ATOM 540 N N . PRO A 1 78 ? 13.103 -9.443 -3.182 1.00 80.44 78 PRO A N 1
ATOM 541 C CA . PRO A 1 78 ? 12.514 -10.343 -2.189 1.00 80.44 78 PRO A CA 1
ATOM 542 C C . PRO A 1 78 ? 12.874 -9.962 -0.746 1.00 80.44 78 PRO A C 1
ATOM 544 O O . PRO A 1 78 ? 12.002 -9.937 0.117 1.00 80.44 78 PRO A O 1
ATOM 547 N N . GLY A 1 79 ? 14.131 -9.586 -0.479 1.00 82.81 79 GLY A N 1
ATOM 548 C CA . GLY A 1 79 ? 14.577 -9.214 0.871 1.00 82.81 79 GLY A CA 1
ATOM 549 C C . GLY A 1 79 ? 13.960 -7.911 1.394 1.00 82.81 79 GLY A C 1
ATOM 550 O O . GLY A 1 79 ? 13.499 -7.855 2.532 1.00 82.81 79 GLY A O 1
ATOM 551 N N . LEU A 1 80 ? 13.909 -6.874 0.551 1.00 79.69 80 LEU A N 1
ATOM 552 C CA . LEU A 1 80 ? 13.331 -5.574 0.908 1.00 79.69 80 LEU A CA 1
ATOM 553 C C . LEU A 1 80 ? 11.813 -5.683 1.094 1.00 79.69 80 LEU A C 1
ATOM 555 O O . LEU A 1 80 ? 11.264 -5.173 2.068 1.00 79.69 80 LEU A O 1
ATOM 559 N N . THR A 1 81 ? 11.137 -6.390 0.191 1.00 87.81 81 THR A N 1
ATOM 560 C CA . THR A 1 81 ? 9.682 -6.578 0.239 1.00 87.81 81 THR A CA 1
ATOM 561 C C . THR A 1 81 ? 9.275 -7.367 1.486 1.00 87.81 81 THR A C 1
ATOM 563 O O . THR A 1 81 ? 8.378 -6.943 2.212 1.00 87.81 81 THR A O 1
ATOM 566 N N . ALA A 1 82 ? 9.982 -8.458 1.807 1.00 89.50 82 ALA A N 1
ATOM 567 C CA . ALA A 1 82 ? 9.696 -9.280 2.984 1.00 89.50 82 ALA A CA 1
ATOM 568 C C . ALA A 1 82 ? 9.835 -8.506 4.307 1.00 89.50 82 ALA A C 1
ATOM 570 O O . ALA A 1 82 ? 9.020 -8.682 5.219 1.00 89.50 82 ALA A O 1
ATOM 571 N N . ALA A 1 83 ? 10.831 -7.620 4.414 1.00 90.19 83 ALA A N 1
ATOM 572 C CA . ALA A 1 83 ? 11.004 -6.772 5.591 1.00 90.19 83 ALA A CA 1
ATOM 573 C C . ALA A 1 83 ? 9.816 -5.810 5.779 1.00 90.19 83 ALA A C 1
ATOM 575 O O . ALA A 1 83 ? 9.252 -5.736 6.874 1.00 90.19 83 ALA A O 1
ATOM 576 N N . HIS A 1 84 ? 9.386 -5.132 4.710 1.00 92.12 84 HIS A N 1
ATOM 577 C CA . HIS A 1 84 ? 8.226 -4.237 4.749 1.00 92.12 84 HIS A CA 1
ATOM 578 C C . HIS A 1 84 ? 6.925 -4.975 5.076 1.00 92.12 84 HIS A C 1
ATOM 580 O O . HIS A 1 84 ? 6.164 -4.515 5.929 1.00 92.12 84 HIS A O 1
ATOM 586 N N . VAL A 1 85 ? 6.700 -6.142 4.460 1.00 94.62 85 VAL A N 1
ATOM 587 C CA . VAL A 1 85 ? 5.555 -7.014 4.763 1.00 94.62 85 VAL A CA 1
ATOM 588 C C . VAL A 1 85 ? 5.540 -7.367 6.248 1.00 94.62 85 VAL A C 1
ATOM 590 O O . VAL A 1 85 ? 4.536 -7.135 6.913 1.00 94.62 85 VAL A O 1
ATOM 593 N N . THR A 1 86 ? 6.670 -7.823 6.797 1.00 94.31 86 THR A N 1
ATOM 594 C CA . THR A 1 86 ? 6.776 -8.218 8.211 1.00 94.31 86 THR A CA 1
ATOM 595 C C . THR A 1 86 ? 6.431 -7.066 9.159 1.00 94.31 86 THR A C 1
ATOM 597 O O . THR A 1 86 ? 5.734 -7.256 10.158 1.00 94.31 86 THR A O 1
ATOM 600 N N . VAL A 1 87 ? 6.923 -5.854 8.883 1.00 92.50 87 VAL A N 1
ATOM 601 C CA . VAL A 1 87 ? 6.636 -4.679 9.720 1.00 92.50 87 VAL A CA 1
ATOM 602 C C . VAL A 1 87 ? 5.163 -4.291 9.625 1.00 92.50 87 VAL A C 1
ATOM 604 O O . VAL A 1 87 ? 4.523 -4.094 10.658 1.00 92.50 87 VAL A O 1
ATOM 607 N N . LEU A 1 88 ? 4.603 -4.220 8.416 1.00 94.06 88 LEU A N 1
ATOM 608 C CA . LEU A 1 88 ? 3.205 -3.841 8.212 1.00 94.06 88 LEU A CA 1
ATOM 609 C C . LEU A 1 88 ? 2.234 -4.883 8.778 1.00 94.06 88 LEU A C 1
ATOM 611 O O . LEU A 1 88 ? 1.239 -4.502 9.385 1.00 94.06 88 LEU A O 1
ATOM 615 N N . GLU A 1 89 ? 2.537 -6.178 8.681 1.00 95.31 89 GLU A N 1
ATOM 616 C CA . GLU A 1 89 ? 1.767 -7.233 9.351 1.00 95.31 89 GLU A CA 1
ATOM 617 C C . GLU A 1 89 ? 1.753 -7.047 10.870 1.00 95.31 89 GLU A C 1
ATOM 619 O O . GLU A 1 89 ? 0.704 -7.177 11.500 1.00 95.31 89 GLU A O 1
ATOM 624 N N . ARG A 1 90 ? 2.894 -6.684 11.474 1.00 93.75 90 ARG A N 1
ATOM 625 C CA . ARG A 1 90 ? 2.951 -6.377 12.911 1.00 93.75 90 ARG A CA 1
ATOM 626 C C . ARG A 1 90 ? 2.124 -5.145 13.257 1.00 93.75 90 ARG A C 1
ATOM 628 O O . ARG A 1 90 ? 1.420 -5.184 14.263 1.00 93.75 90 ARG A O 1
ATOM 635 N N . VAL A 1 91 ? 2.176 -4.085 12.448 1.00 92.69 91 VAL A N 1
ATOM 636 C CA . VAL A 1 91 ? 1.347 -2.884 12.648 1.00 92.69 91 VAL A CA 1
ATOM 637 C C . VAL A 1 91 ? -0.137 -3.238 12.543 1.00 92.69 91 VAL A C 1
ATOM 639 O O . VAL A 1 91 ? -0.886 -2.958 13.469 1.00 92.69 91 VAL A O 1
ATOM 642 N N . VAL A 1 92 ? -0.564 -3.951 11.499 1.00 92.81 92 VAL A N 1
ATOM 643 C CA . VAL A 1 92 ? -1.962 -4.393 11.329 1.00 92.81 92 VAL A CA 1
ATOM 644 C C . VAL A 1 92 ? -2.403 -5.353 12.446 1.00 92.81 92 VAL A C 1
ATOM 646 O O . VAL A 1 92 ? -3.558 -5.320 12.874 1.00 92.81 92 VAL A O 1
ATOM 649 N N . GLY A 1 93 ? -1.503 -6.195 12.957 1.00 90.44 93 GLY A N 1
ATOM 650 C CA . GLY A 1 93 ? -1.783 -7.111 14.065 1.00 90.44 93 GLY A CA 1
ATOM 651 C C . GLY A 1 93 ? -1.955 -6.427 15.427 1.00 90.44 93 GLY A C 1
ATOM 652 O O . GLY A 1 93 ? -2.642 -6.971 16.286 1.00 90.44 93 GLY A O 1
ATOM 653 N N . HIS A 1 94 ? -1.363 -5.243 15.623 1.00 86.19 94 HIS A N 1
ATOM 654 C CA . HIS A 1 94 ? -1.378 -4.508 16.900 1.00 86.19 94 HIS A CA 1
ATOM 655 C C . HIS A 1 94 ? -2.129 -3.169 16.842 1.00 86.19 94 HIS A C 1
ATOM 657 O O . HIS A 1 94 ? -2.292 -2.516 17.875 1.00 86.19 94 HIS A O 1
ATOM 663 N N . GLY A 1 95 ? -2.535 -2.734 15.651 1.00 79.56 95 GLY A N 1
ATOM 664 C CA . GLY A 1 95 ? -3.193 -1.453 15.426 1.00 79.56 95 GLY A CA 1
ATOM 665 C C . GLY A 1 95 ? -4.602 -1.406 16.008 1.00 79.56 95 GLY A C 1
ATOM 666 O O . GLY A 1 95 ? -5.214 -2.425 16.345 1.00 79.56 95 GLY A O 1
ATOM 667 N N . ARG A 1 96 ? -5.120 -0.189 16.155 1.00 79.31 96 ARG A N 1
ATOM 668 C CA . ARG A 1 96 ? -6.441 0.038 16.754 1.00 79.31 96 ARG A CA 1
ATOM 669 C C . ARG A 1 96 ? -7.520 -0.164 15.701 1.00 79.31 96 ARG A C 1
ATOM 671 O O . ARG A 1 96 ? -7.389 0.334 14.590 1.00 79.31 96 ARG A O 1
ATOM 678 N N . ARG A 1 97 ? -8.622 -0.824 16.065 1.00 79.56 97 ARG A N 1
ATOM 679 C CA . ARG A 1 97 ? -9.818 -0.868 15.207 1.00 79.56 97 ARG A CA 1
ATOM 680 C C . ARG A 1 97 ? -10.261 0.563 14.888 1.00 79.56 97 ARG A C 1
ATOM 682 O O . ARG A 1 97 ? -10.371 1.364 15.815 1.00 79.56 97 ARG A O 1
ATOM 689 N N . GLY A 1 98 ? -10.530 0.862 13.621 1.00 83.12 98 GLY A N 1
ATOM 690 C CA . GLY A 1 98 ? -10.949 2.199 13.189 1.00 83.12 98 GLY A CA 1
ATOM 691 C C . GLY A 1 98 ? -9.818 3.103 12.680 1.00 83.12 98 GLY A C 1
ATOM 692 O O . GLY A 1 98 ? -10.107 4.240 12.325 1.00 83.12 98 GLY A O 1
ATOM 693 N N . ALA A 1 99 ? -8.556 2.651 12.681 1.00 86.12 99 ALA A N 1
ATOM 694 C CA . ALA A 1 99 ? -7.412 3.448 12.209 1.00 86.12 99 ALA A CA 1
ATOM 695 C C . ALA A 1 99 ? -6.386 2.685 11.339 1.00 86.12 99 ALA A C 1
ATOM 697 O O . ALA A 1 99 ? -5.348 3.234 10.974 1.00 86.12 99 ALA A O 1
ATOM 698 N N . GLN A 1 100 ? -6.651 1.428 11.002 1.00 91.62 100 GLN A N 1
ATOM 699 C CA . GLN A 1 100 ? -5.784 0.539 10.240 1.00 91.62 100 GLN A CA 1
ATOM 700 C C . GLN A 1 100 ? -5.886 0.690 8.718 1.00 91.62 100 GLN A C 1
ATOM 702 O O . GLN A 1 100 ? -5.087 0.059 8.017 1.00 91.62 100 GLN A O 1
ATOM 707 N N . ALA A 1 101 ? -6.826 1.477 8.185 1.00 95.38 101 ALA A N 1
ATOM 708 C CA . ALA A 1 101 ? -6.988 1.663 6.741 1.00 95.38 101 ALA A CA 1
ATOM 709 C C . ALA A 1 101 ? -5.669 2.012 6.014 1.00 95.38 101 ALA A C 1
ATOM 711 O O . ALA A 1 101 ? -5.371 1.354 5.011 1.00 95.38 101 ALA A O 1
ATOM 712 N N . PRO A 1 102 ? -4.802 2.917 6.521 1.00 95.81 102 PRO A N 1
ATOM 713 C CA . PRO A 1 102 ? -3.507 3.193 5.896 1.00 95.81 102 PRO A CA 1
ATOM 714 C C . PRO A 1 102 ? -2.572 1.974 5.865 1.00 9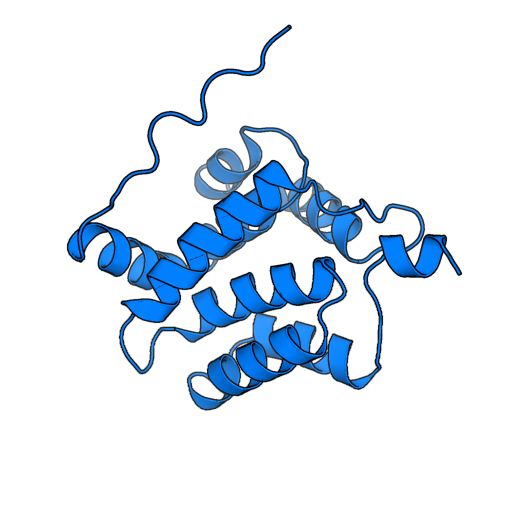5.81 102 PRO A C 1
ATOM 716 O O . PRO A 1 102 ? -2.022 1.637 4.816 1.00 95.81 102 PRO A O 1
ATOM 719 N N . ALA A 1 103 ? -2.410 1.282 6.998 1.00 95.56 103 ALA A N 1
ATOM 720 C CA . ALA A 1 103 ? -1.506 0.137 7.114 1.00 95.56 103 ALA A CA 1
ATOM 721 C C . ALA A 1 103 ? -1.981 -1.054 6.266 1.00 95.56 103 ALA A C 1
ATOM 723 O O . ALA A 1 103 ? -1.180 -1.674 5.564 1.00 95.56 103 ALA A O 1
ATOM 724 N N . CYS A 1 104 ? -3.289 -1.334 6.274 1.00 96.81 104 CYS A N 1
ATOM 725 C CA . CYS A 1 104 ? -3.897 -2.366 5.434 1.00 96.81 104 CYS A CA 1
ATOM 726 C C . CYS A 1 104 ? -3.714 -2.044 3.946 1.00 96.81 104 CYS A C 1
ATOM 728 O O . CYS A 1 104 ? -3.358 -2.930 3.175 1.00 96.81 104 CYS A O 1
ATOM 730 N N . THR A 1 105 ? -3.872 -0.776 3.553 1.00 97.19 105 THR A N 1
ATOM 731 C CA . THR A 1 105 ? -3.693 -0.335 2.161 1.00 97.19 105 THR A CA 1
ATOM 732 C C . THR A 1 105 ? -2.254 -0.513 1.676 1.00 97.19 105 THR A C 1
ATOM 734 O O . THR A 1 105 ? -2.035 -1.026 0.580 1.00 97.19 105 THR A O 1
ATOM 737 N N . LEU A 1 106 ? -1.256 -0.138 2.483 1.00 96.00 106 LEU A N 1
ATOM 738 C CA . LEU A 1 106 ? 0.155 -0.331 2.125 1.00 96.00 106 LEU A CA 1
ATOM 739 C C . LEU A 1 106 ? 0.528 -1.818 2.042 1.00 96.00 106 LEU A C 1
ATOM 741 O O . LEU A 1 106 ? 1.249 -2.229 1.134 1.00 96.00 106 LEU A O 1
ATOM 745 N N . LEU A 1 107 ? 0.003 -2.646 2.950 1.00 96.81 107 LEU A N 1
ATOM 746 C CA . LEU A 1 107 ? 0.211 -4.093 2.890 1.00 96.81 107 LEU A CA 1
ATOM 747 C C . LEU A 1 107 ? -0.480 -4.714 1.664 1.00 96.81 107 LEU A C 1
ATOM 749 O O . LEU A 1 107 ? 0.077 -5.622 1.046 1.00 96.81 107 LEU A O 1
ATOM 753 N N . ALA A 1 108 ? -1.655 -4.206 1.279 1.00 97.19 108 ALA A N 1
ATOM 754 C CA . ALA A 1 108 ? -2.356 -4.623 0.068 1.00 97.19 108 ALA A CA 1
ATOM 755 C C . ALA A 1 108 ? -1.557 -4.285 -1.194 1.00 97.19 108 ALA A C 1
ATOM 757 O O . ALA A 1 108 ? -1.468 -5.115 -2.095 1.00 97.19 108 ALA A O 1
ATOM 758 N N . LEU A 1 109 ? -0.929 -3.104 -1.241 1.00 95.56 109 LEU A N 1
ATOM 759 C CA . LEU A 1 109 ? -0.048 -2.706 -2.339 1.00 95.56 109 LEU A CA 1
ATOM 760 C C . LEU A 1 109 ? 1.114 -3.694 -2.508 1.00 95.56 109 LEU A C 1
ATOM 762 O O . LEU A 1 109 ? 1.388 -4.120 -3.627 1.00 95.56 109 LEU A O 1
ATOM 766 N N . LEU A 1 110 ? 1.760 -4.103 -1.410 1.00 95.19 110 LEU A N 1
ATOM 767 C CA . LEU A 1 110 ? 2.842 -5.096 -1.443 1.00 95.19 110 LEU A CA 1
ATOM 768 C C . LEU A 1 110 ? 2.353 -6.481 -1.877 1.00 95.19 110 LEU A C 1
ATOM 770 O O . LEU A 1 110 ? 3.052 -7.161 -2.625 1.00 95.19 110 LEU A O 1
ATOM 774 N N . ALA A 1 111 ? 1.178 -6.915 -1.414 1.00 95.94 111 ALA A N 1
ATOM 775 C CA . ALA A 1 111 ? 0.581 -8.180 -1.842 1.00 95.94 111 ALA A CA 1
ATOM 776 C C . ALA A 1 111 ? 0.268 -8.157 -3.347 1.00 95.94 111 ALA A C 1
ATOM 778 O O . ALA A 1 111 ? 0.692 -9.050 -4.079 1.00 95.94 111 ALA A O 1
ATOM 779 N N . TRP A 1 112 ? -0.370 -7.085 -3.829 1.00 95.38 112 TRP A N 1
ATOM 780 C CA . TRP A 1 112 ? -0.663 -6.907 -5.248 1.00 95.38 112 TRP A CA 1
ATOM 781 C C . TRP A 1 112 ? 0.613 -6.872 -6.084 1.00 95.38 112 TRP A C 1
ATOM 783 O O . TRP A 1 112 ? 0.697 -7.587 -7.078 1.00 95.38 112 TRP A O 1
ATOM 793 N N . TRP A 1 113 ? 1.634 -6.114 -5.668 1.00 94.31 113 TRP A N 1
ATOM 794 C CA . TRP A 1 113 ? 2.907 -6.031 -6.389 1.00 94.31 113 TRP A CA 1
ATOM 795 C C . TRP A 1 113 ? 3.634 -7.382 -6.460 1.00 94.31 113 TRP A C 1
ATOM 797 O O . TRP A 1 113 ? 4.303 -7.652 -7.451 1.00 94.31 113 TRP A O 1
ATOM 807 N N . GLN A 1 114 ? 3.442 -8.270 -5.481 1.00 93.25 114 GLN A N 1
ATOM 808 C CA . GLN A 1 114 ? 3.924 -9.661 -5.496 1.00 93.25 114 GLN A CA 1
ATOM 809 C C . GLN A 1 114 ? 3.017 -10.626 -6.284 1.00 93.25 114 GLN A C 1
ATOM 811 O O . GLN A 1 114 ? 3.207 -11.837 -6.215 1.00 93.25 114 GLN A O 1
ATOM 816 N N . ALA A 1 115 ? 2.053 -10.101 -7.045 1.00 94.12 115 ALA A N 1
ATOM 817 C CA . ALA A 1 115 ? 1.043 -10.853 -7.788 1.00 94.12 115 ALA A CA 1
ATOM 818 C C . ALA A 1 115 ? 0.091 -11.704 -6.915 1.00 94.12 115 ALA A C 1
ATOM 820 O O . ALA A 1 115 ? -0.571 -12.607 -7.423 1.00 94.12 115 ALA A O 1
ATOM 821 N N . ASP A 1 116 ? -0.055 -11.382 -5.626 1.00 95.12 116 ASP A N 1
ATOM 822 C CA . ASP A 1 116 ? -1.053 -11.975 -4.728 1.00 95.12 116 ASP A CA 1
ATOM 823 C C . ASP A 1 116 ? -2.308 -11.083 -4.657 1.00 95.12 116 ASP A C 1
ATOM 825 O O . ASP A 1 116 ? -2.552 -10.343 -3.697 1.00 95.12 116 ASP A O 1
ATOM 829 N N . GLY A 1 117 ? -3.103 -11.119 -5.733 1.00 94.69 117 GLY A N 1
ATOM 830 C CA . GLY A 1 117 ? -4.325 -10.316 -5.858 1.00 94.69 117 GLY A CA 1
ATOM 831 C C . GLY A 1 117 ? -5.416 -10.693 -4.850 1.00 94.69 117 GLY A C 1
ATOM 832 O O . GLY A 1 117 ? -6.167 -9.825 -4.410 1.00 94.69 117 GLY A O 1
ATOM 833 N N . ALA A 1 118 ? -5.477 -11.963 -4.436 1.00 96.12 118 ALA A N 1
ATOM 834 C CA . ALA A 1 118 ? -6.456 -12.435 -3.457 1.00 96.12 118 ALA A CA 1
ATOM 835 C C . ALA A 1 118 ? -6.196 -11.818 -2.077 1.00 96.12 118 ALA A C 1
ATOM 837 O O . ALA A 1 118 ? -7.100 -11.250 -1.461 1.00 96.12 118 ALA A O 1
ATOM 838 N N . ARG A 1 119 ? -4.941 -11.859 -1.613 1.00 97.50 119 ARG A N 1
ATOM 839 C CA . ARG A 1 119 ? -4.552 -11.219 -0.355 1.00 97.50 119 ARG A CA 1
ATOM 840 C C . ARG A 1 119 ? -4.711 -9.704 -0.412 1.00 97.50 119 ARG A C 1
ATOM 842 O O . ARG A 1 119 ? -5.161 -9.109 0.567 1.00 97.50 119 ARG A O 1
ATOM 849 N N . ALA A 1 120 ? -4.363 -9.085 -1.540 1.00 97.81 120 ALA A N 1
ATOM 850 C CA . ALA A 1 120 ? -4.565 -7.654 -1.736 1.00 97.81 120 ALA A CA 1
ATOM 851 C C . ALA A 1 120 ? -6.047 -7.265 -1.601 1.00 97.81 120 ALA A C 1
ATOM 853 O O . ALA A 1 120 ? -6.355 -6.312 -0.887 1.00 97.81 120 ALA A O 1
ATOM 854 N N . GLY A 1 121 ? -6.957 -8.039 -2.203 1.00 97.69 121 GLY A N 1
ATOM 855 C CA . GLY A 1 121 ? -8.403 -7.821 -2.106 1.00 97.69 121 GLY A CA 1
ATOM 856 C C . GLY A 1 121 ? -8.918 -7.862 -0.666 1.00 97.69 121 GLY A C 1
ATOM 857 O O . GLY A 1 121 ? -9.561 -6.915 -0.222 1.00 97.69 121 GLY A O 1
ATOM 858 N N . LEU A 1 122 ? -8.554 -8.893 0.106 1.00 97.75 122 LEU A N 1
ATOM 859 C CA . LEU A 1 122 ? -8.964 -9.015 1.516 1.00 97.75 122 LEU A CA 1
ATOM 860 C C . LEU A 1 122 ? -8.477 -7.841 2.381 1.00 97.75 122 LEU A C 1
ATOM 862 O O . LEU A 1 122 ? -9.182 -7.361 3.271 1.00 97.75 122 LEU A O 1
ATOM 866 N N . LEU A 1 123 ? -7.253 -7.368 2.137 1.00 98.00 123 LEU A N 1
ATOM 867 C CA . LEU A 1 123 ? -6.689 -6.229 2.862 1.00 98.00 123 LEU A CA 1
ATOM 868 C C . LEU A 1 123 ? -7.389 -4.912 2.504 1.00 98.00 123 LEU A C 1
ATOM 870 O O . LEU A 1 123 ? -7.565 -4.065 3.381 1.00 98.00 123 LEU A O 1
ATOM 874 N N . LEU A 1 124 ? -7.810 -4.746 1.249 1.00 98.19 124 LEU A N 1
ATOM 875 C CA . LEU A 1 124 ? -8.556 -3.569 0.798 1.00 98.19 124 LEU A CA 1
ATOM 876 C C . LEU A 1 124 ? -9.991 -3.565 1.301 1.00 98.19 124 LEU A C 1
ATOM 878 O O . LEU A 1 124 ? -10.455 -2.520 1.747 1.00 98.19 124 LEU A O 1
ATOM 882 N N . GLU A 1 125 ? -10.657 -4.717 1.323 1.00 97.44 125 GLU A N 1
ATOM 883 C CA . GLU A 1 125 ? -11.974 -4.861 1.944 1.00 97.44 125 GLU A CA 1
ATOM 884 C C . GLU A 1 125 ? -11.923 -4.436 3.416 1.00 97.44 125 GLU A C 1
ATOM 886 O O . GLU A 1 125 ? -12.741 -3.631 3.867 1.00 97.44 125 GLU A O 1
ATOM 891 N N . ARG A 1 126 ? -10.905 -4.895 4.159 1.00 95.88 126 ARG A N 1
ATOM 892 C CA . ARG A 1 126 ? -10.685 -4.472 5.548 1.00 95.88 126 ARG A CA 1
ATOM 893 C C . ARG A 1 126 ? -10.434 -2.968 5.659 1.00 95.88 126 ARG A C 1
ATOM 895 O O . ARG A 1 126 ? -11.011 -2.334 6.538 1.00 95.88 126 ARG A O 1
ATOM 902 N N . ALA A 1 127 ? -9.593 -2.403 4.791 1.00 96.94 127 ALA A N 1
ATOM 903 C CA . ALA A 1 127 ? -9.296 -0.972 4.799 1.00 96.94 127 ALA A CA 1
ATOM 904 C C . ALA A 1 127 ? -10.549 -0.122 4.525 1.00 96.94 127 ALA A C 1
ATOM 906 O O . ALA A 1 127 ? -10.802 0.835 5.248 1.00 96.94 127 ALA A O 1
ATOM 907 N N . LEU A 1 128 ? -11.347 -0.496 3.522 1.00 97.19 128 LEU A N 1
ATOM 908 C CA . LEU A 1 128 ? -12.541 0.238 3.090 1.00 97.19 128 LEU A CA 1
ATOM 909 C C . LEU A 1 128 ? -13.754 0.018 4.001 1.00 97.19 128 LEU A C 1
ATOM 911 O O . LEU A 1 128 ? -14.611 0.891 4.088 1.00 97.19 128 LEU A O 1
ATOM 915 N N . THR A 1 129 ? -13.828 -1.115 4.704 1.00 95.94 129 THR A N 1
ATOM 916 C CA . THR A 1 129 ? -14.814 -1.317 5.780 1.00 95.94 129 THR A CA 1
ATOM 917 C C . THR A 1 129 ? -14.589 -0.322 6.914 1.00 95.94 129 THR A C 1
ATOM 919 O O . THR A 1 129 ? -15.535 0.123 7.560 1.00 95.94 129 THR A O 1
ATOM 922 N N . GLU A 1 130 ? -13.327 0.010 7.173 1.00 93.75 130 GLU A N 1
ATOM 923 C CA . GLU A 1 130 ? -12.942 0.888 8.266 1.00 93.75 130 GLU A CA 1
ATOM 924 C C . GLU A 1 130 ? -12.988 2.374 7.886 1.00 93.75 130 GLU A C 1
ATOM 926 O O . GLU A 1 130 ? -13.561 3.179 8.618 1.00 93.75 130 GLU A O 1
ATOM 931 N N . ASP A 1 131 ? -12.421 2.723 6.732 1.00 95.56 131 ASP A N 1
ATOM 932 C CA . ASP A 1 131 ? -12.467 4.056 6.136 1.00 95.56 131 ASP A CA 1
ATOM 933 C C . ASP A 1 131 ? -12.947 3.928 4.680 1.00 95.56 131 ASP A C 1
ATOM 935 O O . ASP A 1 131 ? -12.137 3.743 3.760 1.00 95.56 131 ASP A O 1
ATOM 939 N N . PRO A 1 132 ? -14.268 4.039 4.440 1.00 96.12 132 PRO A N 1
ATOM 940 C CA . PRO A 1 132 ? -14.828 3.961 3.097 1.00 96.12 132 PRO A CA 1
ATOM 941 C C . PRO A 1 132 ? -14.292 5.045 2.168 1.00 96.12 132 PRO A C 1
ATOM 943 O O . PRO A 1 132 ? -14.353 4.868 0.949 1.00 96.12 132 PRO A O 1
ATOM 946 N N . ASP A 1 133 ? -13.789 6.155 2.723 1.00 95.31 133 ASP A N 1
ATOM 947 C CA . ASP A 1 133 ? -13.242 7.321 2.033 1.00 95.31 133 ASP A CA 1
ATOM 948 C C . ASP A 1 133 ? -11.735 7.257 1.775 1.00 95.31 133 ASP A C 1
ATOM 950 O O . ASP A 1 133 ? -11.191 8.151 1.113 1.00 95.31 133 ASP A O 1
ATOM 954 N N . HIS A 1 134 ? -11.072 6.158 2.156 1.00 95.06 134 HI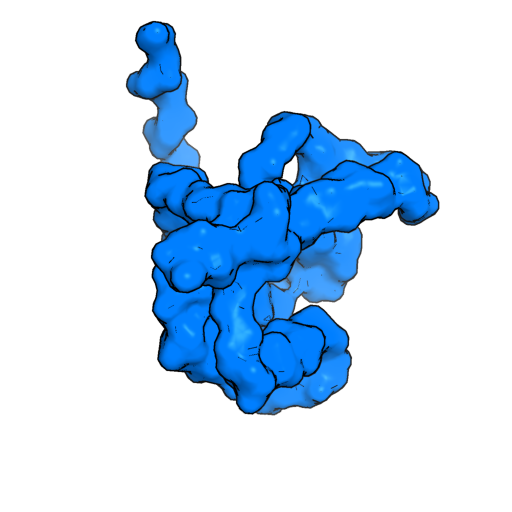S A N 1
ATOM 955 C CA . HIS A 1 134 ? -9.630 6.013 2.007 1.00 95.06 134 HIS A CA 1
ATOM 956 C C . HIS A 1 134 ? -9.192 6.050 0.536 1.00 95.06 134 HIS A C 1
ATOM 958 O O . HIS A 1 134 ? -9.229 5.056 -0.197 1.00 95.06 134 HIS A O 1
ATOM 964 N N . ARG A 1 135 ? -8.742 7.226 0.083 1.00 94.62 135 ARG A N 1
ATOM 965 C CA . ARG A 1 135 ? -8.473 7.515 -1.335 1.00 94.62 135 ARG A CA 1
ATOM 966 C C . ARG A 1 135 ? -7.535 6.499 -1.984 1.00 94.62 135 ARG A C 1
ATOM 968 O O . ARG A 1 135 ? -7.812 6.056 -3.096 1.00 94.62 135 ARG A O 1
ATOM 975 N N . LEU A 1 136 ? -6.440 6.142 -1.311 1.00 93.12 136 LEU A N 1
ATOM 976 C CA . LEU A 1 136 ? -5.461 5.196 -1.849 1.00 93.12 136 LEU A CA 1
ATOM 977 C C . LEU A 1 136 ? -6.037 3.775 -1.942 1.00 93.12 136 LEU A C 1
ATOM 979 O O . LEU A 1 136 ? -5.845 3.122 -2.966 1.00 93.12 136 LEU A O 1
ATOM 983 N N . ALA A 1 137 ? -6.813 3.338 -0.943 1.00 96.75 137 ALA A N 1
ATOM 984 C CA . ALA A 1 137 ? -7.471 2.033 -0.970 1.00 96.75 137 ALA A CA 1
ATOM 985 C C . ALA A 1 137 ? -8.433 1.939 -2.158 1.00 96.75 137 ALA A C 1
ATOM 987 O O . ALA A 1 137 ? -8.353 0.996 -2.930 1.00 96.75 137 ALA A O 1
ATOM 988 N N . ARG A 1 138 ? -9.258 2.967 -2.398 1.00 97.25 138 ARG A N 1
ATOM 989 C CA . ARG A 1 138 ? -10.171 3.003 -3.557 1.00 97.25 138 ARG A CA 1
ATOM 990 C C . ARG A 1 138 ? -9.462 2.983 -4.907 1.00 97.25 138 ARG A C 1
ATOM 992 O O . ARG A 1 138 ? -10.035 2.552 -5.906 1.00 97.25 138 ARG A O 1
ATOM 999 N N . ILE A 1 139 ? -8.272 3.574 -4.999 1.00 95.00 139 ILE A N 1
ATOM 1000 C CA . ILE A 1 139 ? -7.484 3.549 -6.239 1.00 95.00 139 ILE A CA 1
ATOM 1001 C C . ILE A 1 139 ? -6.989 2.121 -6.495 1.00 95.00 139 ILE A C 1
ATOM 1003 O O . ILE A 1 139 ? -7.131 1.619 -7.613 1.00 95.00 139 ILE A O 1
ATOM 1007 N N . LEU A 1 140 ? -6.463 1.458 -5.462 1.00 95.25 140 LEU A N 1
ATOM 1008 C CA . LEU A 1 140 ? -5.961 0.092 -5.579 1.00 95.25 140 LEU A CA 1
ATOM 1009 C C . LEU A 1 140 ? -7.092 -0.937 -5.753 1.00 95.25 140 LEU A C 1
ATOM 1011 O O . LEU A 1 140 ? -6.963 -1.860 -6.548 1.00 95.25 140 LEU A O 1
ATOM 1015 N N . ASP A 1 141 ? -8.231 -0.737 -5.099 1.00 97.31 141 ASP A N 1
ATOM 1016 C CA . ASP A 1 141 ? -9.427 -1.569 -5.256 1.00 97.31 141 ASP A CA 1
ATOM 1017 C C . ASP A 1 141 ? -9.960 -1.524 -6.696 1.00 97.31 141 ASP A C 1
ATOM 1019 O O . ASP A 1 141 ? -10.135 -2.559 -7.334 1.00 97.31 141 ASP A O 1
ATOM 1023 N N . ARG A 1 142 ? -10.071 -0.327 -7.290 1.00 95.69 142 ARG A N 1
ATOM 1024 C CA . ARG A 1 142 ? -10.433 -0.183 -8.713 1.00 95.69 142 ARG A CA 1
ATOM 1025 C C . ARG A 1 142 ? -9.420 -0.831 -9.653 1.00 95.69 142 ARG A C 1
ATOM 1027 O O . ARG A 1 142 ? -9.812 -1.374 -10.680 1.00 95.69 142 ARG A O 1
ATOM 1034 N N . THR A 1 143 ? -8.137 -0.779 -9.300 1.00 93.38 143 THR A N 1
ATOM 1035 C CA . THR A 1 143 ? -7.056 -1.455 -10.034 1.00 93.38 143 THR A CA 1
ATOM 1036 C C . THR A 1 143 ? -7.248 -2.974 -10.034 1.00 93.38 143 THR A C 1
ATOM 1038 O O . THR A 1 143 ? -7.151 -3.602 -11.089 1.00 93.38 143 THR A O 1
ATOM 1041 N N . LEU A 1 144 ? -7.584 -3.559 -8.880 1.00 94.25 144 LEU A N 1
ATOM 1042 C CA . LEU A 1 144 ? -7.896 -4.985 -8.769 1.00 94.25 144 LEU A CA 1
ATOM 1043 C C . LEU A 1 144 ? -9.195 -5.360 -9.485 1.00 94.25 144 LEU A C 1
ATOM 1045 O O . LEU A 1 144 ? -9.241 -6.398 -10.139 1.00 94.25 144 LEU A O 1
ATOM 1049 N N . ALA A 1 145 ? -10.228 -4.519 -9.404 1.00 95.19 145 ALA A N 1
ATOM 1050 C CA . ALA A 1 145 ? -11.532 -4.784 -10.009 1.00 95.19 145 ALA A CA 1
ATOM 1051 C C . ALA A 1 145 ? -11.463 -4.933 -11.538 1.00 95.19 145 ALA A C 1
ATOM 1053 O O . ALA A 1 145 ? -12.212 -5.715 -12.118 1.00 95.19 145 ALA A O 1
ATOM 1054 N N . VAL A 1 146 ? -10.540 -4.221 -12.195 1.00 94.81 146 VAL A N 1
ATOM 1055 C CA . VAL A 1 146 ? -10.275 -4.363 -13.641 1.00 94.81 146 VAL A CA 1
ATOM 1056 C C . VAL A 1 146 ? -9.208 -5.418 -13.956 1.00 94.81 146 VAL A C 1
ATOM 1058 O O . VAL A 1 146 ? -8.727 -5.485 -15.085 1.00 94.81 146 VAL A O 1
ATOM 1061 N N . ALA A 1 147 ? -8.815 -6.220 -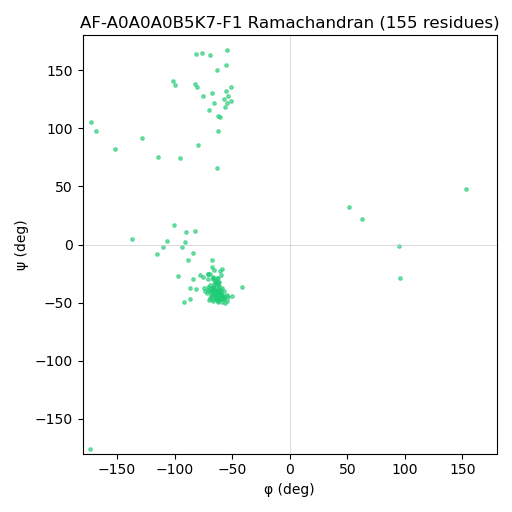12.961 1.00 91.62 147 ALA A N 1
ATOM 1062 C CA . ALA A 1 147 ? -7.771 -7.236 -13.042 1.00 91.62 147 ALA A CA 1
ATOM 1063 C C . ALA A 1 147 ? -6.443 -6.710 -13.614 1.00 91.62 147 ALA A C 1
ATOM 1065 O O . ALA A 1 147 ? -5.715 -7.455 -14.270 1.00 91.62 147 ALA A O 1
ATOM 1066 N N . MET A 1 148 ? -6.107 -5.434 -13.377 1.00 91.50 148 MET A N 1
ATOM 1067 C CA . MET A 1 148 ? -4.838 -4.878 -13.838 1.00 91.50 148 MET A CA 1
ATOM 1068 C C . MET A 1 148 ? -3.700 -5.503 -13.016 1.00 91.50 148 MET A C 1
ATOM 1070 O O . MET A 1 148 ? -3.628 -5.286 -11.800 1.00 91.50 148 MET A O 1
ATOM 1074 N N . PRO A 1 149 ? -2.789 -6.269 -13.641 1.00 91.62 149 PRO A N 1
ATOM 1075 C CA . PRO A 1 149 ? -1.680 -6.867 -12.918 1.00 91.62 149 PRO A CA 1
ATOM 1076 C C . PRO A 1 149 ? -0.554 -5.833 -12.739 1.00 91.62 149 PRO A C 1
ATOM 1078 O O . PRO A 1 149 ? -0.534 -4.818 -13.449 1.00 91.62 149 PRO A O 1
ATOM 1081 N N . PRO A 1 150 ? 0.410 -6.075 -11.837 1.00 92.38 150 PRO A N 1
ATOM 1082 C CA . PRO A 1 150 ? 1.587 -5.224 -11.690 1.00 92.38 150 PRO A CA 1
ATOM 1083 C C . PRO A 1 150 ? 2.360 -5.052 -12.998 1.00 92.38 150 PRO A C 1
ATOM 1085 O O . PRO A 1 150 ? 2.339 -5.923 -13.872 1.00 92.38 150 PRO A O 1
ATOM 1088 N N . GLY A 1 151 ? 3.093 -3.945 -13.117 1.00 90.69 151 GLY A N 1
ATOM 1089 C CA . GLY A 1 151 ? 3.817 -3.597 -14.339 1.00 90.69 151 GLY A CA 1
ATOM 1090 C C . GLY A 1 151 ? 4.769 -4.697 -14.819 1.00 90.69 151 GLY A C 1
ATOM 1091 O O . GLY A 1 151 ? 4.767 -5.060 -15.995 1.00 90.69 151 GLY A O 1
ATOM 1092 N N . TRP A 1 152 ? 5.518 -5.302 -13.893 1.00 92.38 152 TRP A N 1
ATOM 1093 C CA . TRP A 1 152 ? 6.475 -6.366 -14.210 1.00 92.38 152 TRP A CA 1
ATOM 1094 C C . TRP A 1 152 ? 5.810 -7.661 -14.703 1.00 92.38 152 TRP A C 1
ATOM 1096 O O . TRP A 1 152 ? 6.420 -8.386 -15.485 1.00 92.38 152 TRP A O 1
ATOM 1106 N N . VAL A 1 153 ? 4.564 -7.941 -14.298 1.00 89.81 153 VAL A N 1
ATOM 1107 C CA . VAL A 1 153 ? 3.805 -9.108 -14.780 1.00 89.81 153 VAL A CA 1
ATOM 1108 C C . VAL A 1 153 ? 3.386 -8.894 -16.233 1.00 89.81 153 VAL A C 1
ATOM 1110 O O . VAL A 1 153 ? 3.539 -9.801 -17.044 1.00 89.81 153 VAL A O 1
ATOM 1113 N N . ARG A 1 154 ? 2.929 -7.682 -16.595 1.00 76.06 154 ARG A N 1
ATOM 1114 C CA . ARG A 1 154 ? 2.552 -7.351 -17.987 1.00 76.06 154 ARG A CA 1
ATOM 1115 C C . ARG A 1 154 ? 3.720 -7.425 -18.956 1.00 76.06 154 ARG A C 1
ATOM 1117 O O . ARG A 1 154 ? 3.505 -7.692 -20.124 1.00 76.06 154 ARG A O 1
ATOM 1124 N N . ARG A 1 155 ? 4.946 -7.187 -18.486 1.00 68.50 155 ARG A N 1
ATOM 1125 C CA . ARG A 1 155 ? 6.151 -7.333 -19.310 1.00 68.50 155 ARG A CA 1
ATOM 1126 C C . ARG A 1 155 ? 6.424 -8.791 -19.705 1.00 68.50 155 ARG A C 1
ATOM 1128 O O . ARG A 1 155 ? 7.079 -9.023 -20.715 1.00 68.50 155 ARG A O 1
ATOM 1135 N N . ALA A 1 156 ? 6.015 -9.746 -18.871 1.00 61.06 156 ALA A N 1
ATOM 1136 C CA . ALA A 1 156 ? 6.325 -11.162 -19.054 1.00 61.06 156 ALA A CA 1
ATOM 1137 C C . ALA A 1 156 ? 5.303 -11.916 -19.927 1.00 61.06 156 ALA A C 1
ATOM 1139 O O . ALA A 1 156 ? 5.589 -13.049 -20.314 1.00 61.06 156 ALA A O 1
ATOM 1140 N N . GLY A 1 157 ? 4.138 -11.315 -20.197 1.00 51.78 157 GLY A N 1
ATOM 1141 C CA . GLY A 1 157 ? 3.104 -11.834 -21.102 1.00 51.78 157 GLY A CA 1
ATOM 1142 C C . GLY A 1 157 ? 3.161 -11.163 -22.464 1.00 51.78 157 GLY A C 1
ATOM 1143 O O . GLY A 1 157 ? 2.924 -11.878 -23.460 1.00 51.78 157 GLY A O 1
#

Secondary structure (DSSP, 8-state):
-------------HHHHHHHHHHTTSHHHHHHHHHHTSSS-TTHHHHHHHSPTTTTHHHHHHHHHHHH-TTTPPPPPHHHHHHHHHHHHHHHHHSPTTS-HHHHHHHHHHHHHTT-HHHHHHHHHHHHHH-TT-HHHHHHHHHHHTTPPPHHHHHH-

Mean predicted aligned error: 6.5 Å

InterPro domains:
  IPR025447 Protein of unknown function DUF4192 [PF13830] (14-150)

Organism: NCBI:txid1408250

Radius of gyration: 15.44 Å; Cα contacts (8 Å, |Δi|>4): 189; chains: 1; bounding box: 46×34×43 Å

Solvent-accessible surface area (backbone atoms only — not comparable to full-atom values): 8744 Å² total; per-residue (Å²): 144,85,92,78,81,83,86,71,73,76,83,57,52,73,71,50,37,47,49,51,39,58,45,38,72,39,64,56,53,35,50,19,52,57,46,62,72,36,89,66,70,88,60,48,33,62,43,51,63,71,48,63,91,72,76,47,48,72,61,49,50,49,36,51,35,29,47,60,32,48,91,59,25,52,76,70,55,66,71,65,47,52,53,54,48,55,52,35,51,50,27,60,74,65,38,57,90,78,57,40,32,51,47,28,30,55,46,16,52,54,29,30,58,70,69,35,54,68,62,15,48,58,27,32,54,56,14,38,73,55,34,78,77,41,63,68,40,57,53,53,49,54,38,53,76,70,66,59,67,33,4,39,59,59,61,77,108

Nearest PDB structures (foldseek):
  7ya9-assembly1_A-2  TM=5.799E-01  e=4.194E-02  Homo sapiens
  8xwx-assembly1_B  TM=6.282E-01  e=1.118E-01  Homo sapiens
  1nzn-assembly1_A  TM=5.621E-01  e=1.361E-01  Homo sapiens
  8u1z-assembly1_A  TM=6.060E-01  e=1.827E-01  Homo sapiens
  8j8p-assembly1_C  TM=8.592E-01  e=4.428E+00  Saccharomyces eubayanus